Protein AF-A0A3D4AVP3-F1 (afdb_monomer)

Solvent-accessible surface area (backbone atoms only — not comparable to full-atom values): 7511 Å² total; per-residue (Å²): 137,90,78,83,80,79,76,78,76,77,77,73,76,77,74,80,66,83,62,58,66,60,52,54,49,53,50,48,52,52,34,50,51,54,34,52,52,54,46,52,54,53,49,57,65,58,51,72,82,60,82,47,77,65,54,54,53,48,50,52,55,46,45,57,55,44,43,52,49,38,48,54,47,52,52,50,50,52,53,49,53,33,55,74,68,41,29,35,89,84,77,68,42,68,58,70,79,80,78,79,53,66,70,65,56,73,69,58,85,82,82,85,84,80,91,81,81,86,133

Secondary structure (DSSP, 8-state):
-----------------TTHHHHHHHHHHHHHHHHHHHHHHHHHHHTTS---HHHHHHHHHHHHHHHHHHHHHHHHHHHHHHHHTTB-TTT-SB-------HHHHHT------------

Mean predicted aligned error: 14.06 Å

Sequence (119 aa):
MFGIQMTSSKQSAGTPMPFKTLRVWLFAIAAIGLSGYGISIMFEILNSNGMTLLE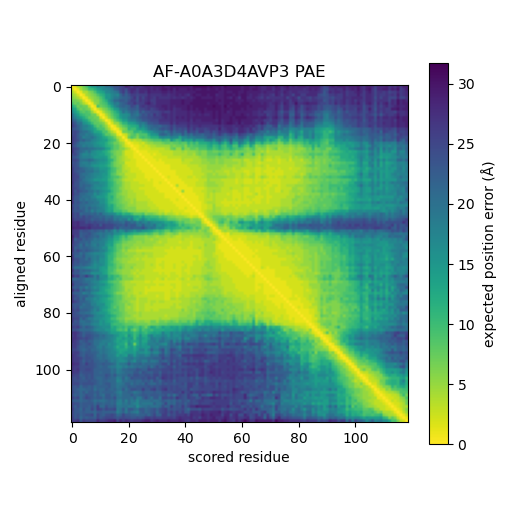YALLALFSITFAWIVTAFCSGCIGFILQLFRIDPLTLKKIKPVSINSEALSQQKTAVVMPIYNE

pLDDT: mean 77.36, std 15.07, range [43.16, 95.56]

Nearest PDB structures (foldseek):
  7cth-assembly1_E-2  TM=3.672E-01  e=8.905E+00  dengue virus type 2
  7cth-assembly1_E-4  TM=3.672E-01  e=8.905E+00  dengue virus type 2
  7cth-assembly1_E-6  TM=3.672E-01  e=8.905E+00  dengue virus type 2
  7cth-assembly1_E-8  TM=3.672E-01  e=8.905E+00  dengue virus type 2
  7cth-assembly1_E-10  TM=3.672E-01  e=8.905E+00  dengue virus type 2

Foldseek 3Di:
DDDDPPPPPPPDDDDPQPCPVVVVVVLVCQLCVVLVVVLVVLCVVCPPPHDDPVSVVVSVVCSVVSSVVSSVVSVVVVVVVCVVQCQDPRRRDNPDPPPPPVVVVVPDDDDDDDDDDDD

Radius of gyration: 25.93 Å; Cα contacts (8 Å, |Δi|>4): 40; chains: 1; bounding box: 74×46×51 Å

Structure (mmCIF, N/CA/C/O backbone):
data_AF-A0A3D4AVP3-F1
#
_entry.id   AF-A0A3D4AVP3-F1
#
loop_
_atom_site.group_PDB
_atom_site.id
_atom_site.type_symbol
_atom_site.label_atom_id
_atom_site.label_alt_id
_atom_site.label_comp_id
_atom_site.label_asym_id
_atom_site.label_entity_id
_atom_site.label_seq_id
_atom_site.pdbx_PDB_ins_code
_atom_site.Cartn_x
_atom_site.Cartn_y
_atom_site.Cartn_z
_atom_site.occupancy
_atom_site.B_iso_or_equiv
_atom_site.auth_seq_id
_atom_site.auth_comp_id
_atom_site.auth_asym_id
_atom_site.auth_atom_id
_atom_site.pdbx_PDB_model_num
ATOM 1 N N . MET A 1 1 ? 51.517 24.928 -8.194 1.00 43.16 1 MET A N 1
ATOM 2 C CA . MET A 1 1 ? 50.387 25.839 -8.478 1.00 43.16 1 MET A CA 1
ATOM 3 C C . MET A 1 1 ? 49.166 24.966 -8.760 1.00 43.16 1 MET A C 1
ATOM 5 O O . MET A 1 1 ? 48.959 24.550 -9.888 1.00 43.16 1 MET A O 1
ATOM 9 N N . PHE A 1 2 ? 48.472 24.542 -7.698 1.00 49.84 2 PHE A N 1
ATOM 10 C CA . PHE A 1 2 ? 47.349 23.599 -7.762 1.00 49.84 2 PHE A CA 1
ATOM 11 C C . PHE A 1 2 ? 46.052 24.372 -8.017 1.00 49.84 2 PHE A C 1
ATOM 13 O O . PHE A 1 2 ? 45.552 25.044 -7.121 1.00 49.84 2 PHE A O 1
ATOM 20 N N . GLY A 1 3 ? 45.531 24.298 -9.240 1.00 52.44 3 GLY A N 1
ATOM 21 C CA . GLY A 1 3 ? 44.199 24.790 -9.583 1.00 52.44 3 GLY A CA 1
ATOM 22 C C . GLY A 1 3 ? 43.247 23.611 -9.726 1.00 52.44 3 GLY A C 1
ATOM 23 O O . GLY A 1 3 ? 43.312 22.890 -10.718 1.00 52.44 3 GLY A O 1
ATOM 24 N N . ILE A 1 4 ? 42.382 23.395 -8.738 1.00 54.72 4 ILE A N 1
ATOM 25 C CA . ILE A 1 4 ? 41.313 22.397 -8.824 1.00 54.72 4 ILE A CA 1
ATOM 26 C C . ILE A 1 4 ? 40.182 23.045 -9.625 1.00 54.72 4 ILE A C 1
ATOM 28 O O . ILE A 1 4 ? 39.514 23.963 -9.153 1.00 54.72 4 ILE A O 1
ATOM 32 N N . GLN A 1 5 ? 40.013 22.610 -10.872 1.00 57.22 5 GLN A N 1
ATOM 33 C CA . GLN A 1 5 ? 38.902 23.018 -11.727 1.00 57.22 5 GLN A CA 1
ATOM 34 C C . GLN A 1 5 ? 37.616 22.388 -11.179 1.00 57.22 5 GLN A C 1
ATOM 36 O O . GLN A 1 5 ? 37.373 21.195 -11.346 1.00 57.22 5 GLN A O 1
ATOM 41 N N . MET A 1 6 ? 36.801 23.193 -10.499 1.00 51.59 6 MET A N 1
ATOM 42 C CA . MET A 1 6 ? 35.447 22.818 -10.098 1.00 51.59 6 MET A CA 1
ATOM 43 C C . MET A 1 6 ? 34.580 22.765 -11.359 1.00 51.59 6 MET A C 1
ATOM 45 O O . MET A 1 6 ? 34.109 23.790 -11.853 1.00 51.59 6 MET A O 1
ATOM 49 N N . THR A 1 7 ? 34.386 21.572 -11.918 1.00 53.53 7 THR A N 1
ATOM 50 C CA . THR A 1 7 ? 33.423 21.360 -13.000 1.00 53.53 7 THR A CA 1
ATOM 51 C C . THR A 1 7 ? 32.022 21.609 -12.451 1.00 53.53 7 THR A C 1
ATOM 53 O O . THR A 1 7 ? 31.467 20.780 -11.733 1.00 53.53 7 THR A O 1
ATOM 56 N N . SER A 1 8 ? 31.467 22.778 -12.772 1.00 55.78 8 SER A N 1
ATOM 57 C CA . SER A 1 8 ? 30.076 23.142 -12.512 1.00 55.78 8 SER A CA 1
ATOM 58 C C . SER A 1 8 ? 29.151 22.095 -13.138 1.00 55.78 8 SER A C 1
ATOM 60 O O . SER A 1 8 ? 28.995 22.025 -14.360 1.00 55.78 8 SER A O 1
ATOM 62 N N . SER A 1 9 ? 28.568 21.233 -12.302 1.00 56.84 9 SER A N 1
ATOM 63 C CA . SER A 1 9 ? 27.539 20.291 -12.722 1.00 56.84 9 SER A CA 1
ATOM 64 C C . SER A 1 9 ? 26.312 21.100 -13.134 1.00 56.84 9 SER A C 1
ATOM 66 O O . SER A 1 9 ? 25.578 21.597 -12.279 1.00 56.84 9 SER A O 1
ATOM 68 N N . LYS A 1 10 ? 26.079 21.248 -14.443 1.00 52.44 10 LYS A N 1
ATOM 69 C CA . LYS A 1 10 ? 24.786 21.703 -14.962 1.00 52.44 10 LYS A CA 1
ATOM 70 C C . LYS A 1 10 ? 23.706 20.793 -14.375 1.00 52.44 10 LYS A C 1
ATOM 72 O O . LYS A 1 10 ? 23.575 19.645 -14.792 1.00 52.44 10 LYS A O 1
ATOM 77 N N . GLN A 1 11 ? 22.953 21.304 -13.402 1.00 58.25 11 GLN A N 1
ATOM 78 C CA . GLN A 1 11 ? 21.709 20.701 -12.941 1.00 58.25 11 GLN A CA 1
ATOM 79 C C . GLN A 1 11 ? 20.810 20.540 -14.166 1.00 58.25 11 GLN A C 1
ATOM 81 O O . GLN A 1 11 ? 20.302 21.517 -14.715 1.00 58.25 11 GLN A O 1
ATOM 86 N N . SER A 1 12 ? 20.676 19.301 -14.640 1.00 49.16 12 SER A N 1
ATOM 87 C CA . SER A 1 12 ? 19.736 18.962 -15.698 1.00 49.16 12 SER A CA 1
ATOM 88 C C . SER A 1 12 ? 18.345 19.309 -15.185 1.00 49.16 12 SER A C 1
ATOM 90 O O . SER A 1 12 ? 17.860 18.677 -14.246 1.00 49.16 12 SER A O 1
ATOM 92 N N . ALA A 1 13 ? 17.736 20.340 -15.772 1.00 53.09 13 ALA A N 1
ATOM 93 C CA . ALA A 1 13 ? 16.357 20.723 -15.521 1.00 53.09 13 ALA A CA 1
ATOM 94 C C . ALA A 1 13 ? 15.484 19.463 -15.576 1.00 53.09 13 ALA A C 1
ATOM 96 O O . ALA A 1 13 ? 15.483 18.743 -16.578 1.00 53.09 13 ALA A O 1
ATOM 97 N N . GLY A 1 14 ? 14.825 19.151 -14.456 1.00 51.97 14 GLY A N 1
ATOM 98 C CA . GLY A 1 14 ? 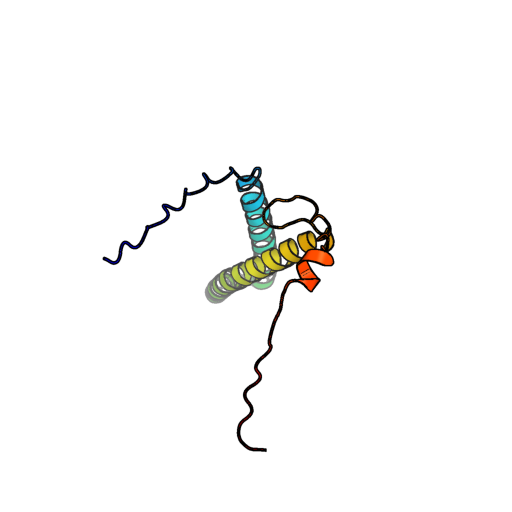14.036 17.937 -14.305 1.00 51.97 14 GLY A CA 1
ATOM 99 C C . GLY A 1 14 ? 12.999 17.863 -15.413 1.00 51.97 14 GLY A C 1
ATOM 100 O O . GLY A 1 14 ? 12.121 18.718 -15.503 1.00 51.97 14 GLY A O 1
ATOM 101 N N . THR A 1 15 ? 13.112 16.859 -16.278 1.00 62.16 15 THR A N 1
ATOM 102 C CA . THR A 1 15 ? 12.091 16.590 -17.285 1.00 62.16 15 THR A CA 1
ATOM 103 C C . THR A 1 15 ? 10.788 16.333 -16.524 1.00 62.16 15 THR A C 1
ATOM 105 O O . THR A 1 15 ? 10.779 15.444 -15.665 1.00 62.1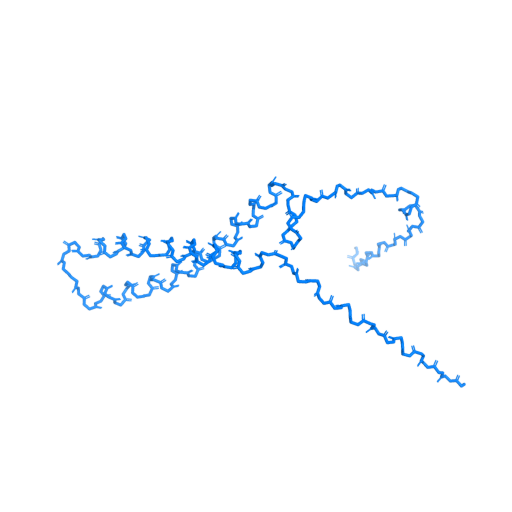6 15 THR A O 1
ATOM 108 N N . PRO A 1 16 ? 9.708 17.106 -16.747 1.00 55.91 16 PRO A N 1
ATOM 109 C CA . PRO A 1 16 ? 8.447 16.860 -16.065 1.00 55.91 16 PRO A CA 1
ATOM 110 C C . PRO A 1 16 ? 8.001 15.456 -16.456 1.00 55.91 16 PRO A C 1
ATOM 112 O O . PRO A 1 16 ? 7.666 15.213 -17.612 1.00 55.91 16 PRO A O 1
ATOM 115 N N . MET A 1 17 ? 8.084 14.510 -15.518 1.00 57.03 17 MET A N 1
ATOM 116 C CA . MET A 1 17 ? 7.668 13.137 -15.776 1.00 57.03 17 MET A CA 1
ATOM 117 C C . MET A 1 17 ? 6.156 13.166 -16.007 1.00 57.03 17 MET A C 1
ATOM 119 O O . MET A 1 17 ? 5.411 13.452 -15.057 1.00 57.03 17 MET A O 1
ATOM 123 N N . PRO A 1 18 ? 5.681 12.930 -17.243 1.00 57.84 18 PRO A N 1
ATOM 124 C CA . PRO A 1 18 ? 4.257 12.969 -17.512 1.00 57.84 18 PRO A CA 1
ATOM 125 C C . PRO A 1 18 ? 3.581 11.883 -16.660 1.00 57.84 18 PRO A C 1
ATOM 127 O O . PRO A 1 18 ? 4.144 10.809 -16.450 1.00 57.84 18 PRO A O 1
ATOM 130 N N . PHE A 1 19 ? 2.388 12.174 -16.136 1.00 63.50 19 PHE A N 1
ATOM 131 C CA . PHE A 1 19 ? 1.561 11.249 -15.338 1.00 63.50 19 PHE A CA 1
ATOM 132 C C . PHE A 1 19 ? 1.994 10.952 -13.886 1.00 63.50 19 PHE A C 1
ATOM 134 O O . PHE A 1 19 ? 1.451 10.034 -13.267 1.00 63.50 19 PHE A O 1
ATOM 141 N N . LYS A 1 20 ? 2.892 11.740 -13.273 1.00 69.25 20 LYS A N 1
ATOM 142 C CA . LYS A 1 20 ? 3.244 11.570 -11.843 1.00 69.25 20 LYS A CA 1
ATOM 143 C C . LYS A 1 20 ? 2.037 11.733 -10.904 1.00 69.25 20 LYS A C 1
ATOM 145 O O . LYS A 1 20 ? 1.867 10.937 -9.987 1.00 69.25 20 LYS A O 1
ATOM 150 N N . THR A 1 21 ? 1.187 12.730 -11.145 1.00 74.06 21 THR A N 1
ATOM 151 C CA . THR A 1 21 ? -0.012 12.997 -10.330 1.00 74.06 21 THR A CA 1
ATOM 152 C C . THR A 1 21 ? -1.052 11.889 -10.460 1.00 74.06 21 THR A C 1
ATOM 154 O O . THR A 1 21 ? -1.549 11.414 -9.445 1.00 74.06 21 THR A O 1
ATOM 157 N N . LEU A 1 22 ? -1.318 11.408 -11.678 1.00 80.00 22 LEU A N 1
ATOM 158 C CA . LEU A 1 22 ? -2.263 10.312 -11.917 1.00 80.00 22 LEU A CA 1
ATOM 159 C C . LEU A 1 22 ? -1.856 9.024 -11.182 1.00 80.00 22 LEU A C 1
ATOM 161 O O . LEU A 1 22 ? -2.704 8.349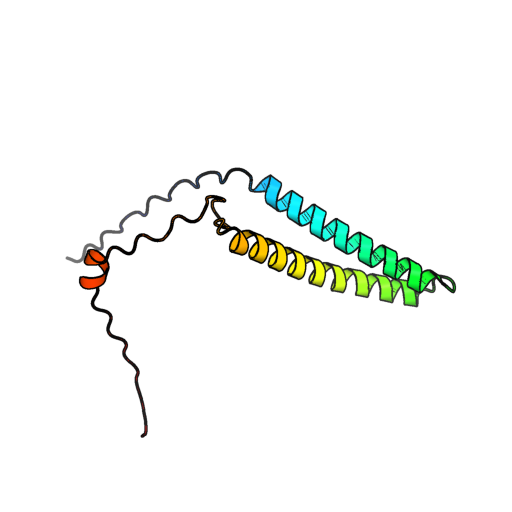 -10.611 1.00 80.00 22 LEU A O 1
ATOM 165 N N . ARG A 1 23 ? -0.556 8.707 -11.145 1.00 76.31 23 ARG A N 1
ATOM 166 C CA . ARG A 1 23 ? -0.022 7.539 -10.422 1.00 76.31 23 ARG A CA 1
ATOM 167 C C . ARG A 1 23 ? -0.254 7.617 -8.919 1.00 76.31 23 ARG A C 1
ATOM 169 O O . ARG A 1 23 ? -0.693 6.640 -8.322 1.00 76.31 23 ARG A O 1
ATOM 176 N N . VAL A 1 24 ? 0.035 8.773 -8.321 1.00 82.62 24 VAL A N 1
ATOM 177 C CA . VAL A 1 24 ? -0.184 8.991 -6.884 1.00 82.62 24 VAL A CA 1
ATOM 178 C C . VAL A 1 24 ? -1.670 8.879 -6.556 1.00 82.62 24 VAL A C 1
ATOM 180 O O . VAL A 1 24 ? -2.022 8.232 -5.577 1.00 82.62 24 VAL A O 1
ATOM 183 N N . TRP A 1 25 ? -2.539 9.431 -7.406 1.00 84.88 25 TRP A N 1
ATOM 184 C CA . TRP A 1 25 ? -3.985 9.319 -7.235 1.00 84.88 25 TRP A CA 1
ATOM 185 C C . TRP A 1 25 ? -4.492 7.883 -7.374 1.00 84.88 25 TRP A C 1
ATOM 187 O O . TRP A 1 25 ? -5.262 7.445 -6.528 1.00 84.88 25 TRP A O 1
ATOM 197 N N . LEU A 1 26 ? -4.032 7.122 -8.370 1.00 86.44 26 LEU A N 1
ATOM 198 C CA . LEU A 1 26 ? -4.392 5.707 -8.516 1.00 86.44 26 LEU A CA 1
ATOM 199 C C . LEU A 1 26 ? -3.956 4.879 -7.303 1.00 86.44 26 LEU A C 1
ATOM 201 O O . LEU A 1 26 ? -4.741 4.082 -6.795 1.00 86.44 26 LEU A O 1
ATOM 205 N N . PHE A 1 27 ? -2.731 5.093 -6.816 1.00 88.88 27 PHE A N 1
ATOM 206 C CA . PHE A 1 27 ? -2.243 4.439 -5.604 1.00 88.88 27 PHE A CA 1
ATOM 207 C C . PHE A 1 27 ? -3.075 4.820 -4.378 1.00 88.88 27 PHE A C 1
ATOM 209 O O . PHE A 1 27 ? -3.497 3.939 -3.635 1.00 88.88 27 PHE A O 1
ATOM 216 N N . ALA A 1 28 ? -3.349 6.113 -4.190 1.00 89.06 28 ALA A N 1
ATOM 217 C CA . ALA A 1 28 ? -4.137 6.601 -3.064 1.00 89.06 28 ALA A CA 1
ATOM 218 C C . ALA A 1 28 ? -5.562 6.036 -3.091 1.00 89.06 28 ALA A C 1
ATOM 220 O O . ALA A 1 28 ? -6.032 5.538 -2.075 1.00 89.06 28 ALA A O 1
ATOM 221 N N . ILE A 1 29 ? -6.225 6.041 -4.251 1.00 92.00 29 ILE A N 1
ATOM 222 C CA . ILE A 1 29 ? -7.572 5.479 -4.419 1.00 92.00 29 ILE A CA 1
ATOM 223 C C . ILE A 1 29 ? -7.571 3.978 -4.122 1.00 92.00 29 ILE A C 1
ATOM 225 O O . ILE A 1 29 ? -8.436 3.511 -3.386 1.00 92.00 29 ILE A O 1
ATOM 229 N N . ALA A 1 30 ? -6.598 3.226 -4.645 1.00 92.25 30 ALA A N 1
ATOM 230 C CA . ALA A 1 30 ? -6.498 1.792 -4.389 1.00 92.25 30 ALA A CA 1
ATOM 231 C C . ALA A 1 30 ? -6.262 1.493 -2.900 1.00 92.25 30 ALA A C 1
ATOM 233 O O . ALA A 1 30 ? -6.970 0.671 -2.322 1.00 92.25 30 ALA A O 1
ATOM 234 N N . ALA A 1 31 ? -5.317 2.190 -2.264 1.00 93.25 31 ALA A N 1
ATOM 235 C CA . ALA A 1 31 ? -4.989 1.987 -0.857 1.00 93.25 31 ALA A CA 1
ATOM 236 C C . ALA A 1 31 ? -6.143 2.396 0.074 1.00 93.25 31 ALA A C 1
ATOM 238 O O . ALA A 1 31 ? -6.482 1.654 0.996 1.00 93.25 31 ALA A O 1
ATOM 239 N N . ILE A 1 32 ? -6.785 3.541 -0.180 1.00 93.75 32 ILE A N 1
ATOM 240 C CA . ILE A 1 32 ? -7.937 4.013 0.602 1.00 93.75 32 ILE A CA 1
ATOM 241 C C . ILE A 1 32 ? -9.137 3.088 0.391 1.00 93.75 32 ILE A C 1
ATOM 243 O O . ILE A 1 32 ? -9.787 2.717 1.364 1.00 93.75 32 ILE A O 1
ATOM 247 N N . GLY A 1 33 ? -9.407 2.672 -0.849 1.00 94.56 33 GLY A N 1
ATOM 248 C CA . GLY A 1 33 ? -10.511 1.767 -1.169 1.00 94.56 33 GLY A CA 1
ATOM 249 C C . GLY A 1 33 ? -10.362 0.408 -0.487 1.00 94.56 33 GLY A C 1
ATOM 250 O O . GLY A 1 33 ? -11.300 -0.063 0.152 1.00 94.56 33 GLY A O 1
ATOM 251 N N . LEU A 1 34 ? -9.168 -0.190 -0.551 1.00 94.38 34 LEU A N 1
ATOM 252 C CA . LEU A 1 34 ? -8.898 -1.482 0.082 1.00 94.38 34 LEU A CA 1
ATOM 253 C C . LEU A 1 34 ? -8.921 -1.381 1.615 1.00 94.38 34 LEU A C 1
ATOM 255 O O . LEU A 1 34 ? -9.489 -2.248 2.277 1.00 94.38 34 LEU A O 1
ATOM 259 N N . SER A 1 35 ? -8.364 -0.298 2.173 1.00 94.62 35 SER A N 1
ATOM 260 C CA . SER A 1 35 ? -8.404 -0.031 3.617 1.00 94.62 35 SER A CA 1
ATOM 261 C C . SER A 1 35 ? -9.839 0.138 4.110 1.00 94.62 35 SER A C 1
ATOM 263 O O . SER A 1 35 ? -10.242 -0.535 5.053 1.00 94.62 35 SER A O 1
ATOM 265 N N . GLY A 1 36 ? -10.626 0.988 3.444 1.00 94.81 36 GLY A N 1
ATOM 266 C CA . GLY A 1 36 ? -12.027 1.232 3.782 1.00 94.81 36 GLY A CA 1
ATOM 267 C C . GLY A 1 36 ? -12.861 -0.042 3.713 1.00 94.81 36 GLY A C 1
ATOM 268 O O . GLY A 1 36 ? -13.586 -0.339 4.656 1.00 94.81 36 GLY A O 1
ATOM 269 N N . TYR A 1 37 ? -12.681 -0.843 2.661 1.00 95.56 37 TYR A N 1
ATOM 270 C CA . TYR A 1 37 ? -13.367 -2.125 2.519 1.00 95.56 37 TYR A CA 1
ATOM 271 C C . TYR A 1 37 ? -13.034 -3.101 3.660 1.00 95.56 37 TYR A C 1
ATOM 273 O O . TYR A 1 37 ? -13.938 -3.678 4.262 1.00 95.56 37 TYR A O 1
ATOM 281 N N . GLY A 1 38 ? -11.753 -3.249 4.016 1.00 93.06 38 GLY A N 1
ATOM 282 C CA . GLY A 1 38 ? -11.353 -4.110 5.135 1.00 93.06 38 GLY A CA 1
ATOM 283 C C . GLY A 1 38 ? -11.857 -3.614 6.494 1.00 93.06 38 GLY A C 1
ATOM 284 O O . GLY A 1 38 ? -12.278 -4.421 7.323 1.00 93.06 38 GLY A O 1
ATOM 285 N N . ILE A 1 39 ? -11.882 -2.295 6.711 1.00 93.62 39 ILE A N 1
ATOM 286 C CA . ILE A 1 39 ? -12.443 -1.688 7.928 1.00 93.62 39 ILE A CA 1
ATOM 287 C C . ILE A 1 39 ? -13.958 -1.913 7.999 1.00 93.62 39 ILE A C 1
ATOM 289 O O . ILE A 1 39 ? -14.454 -2.235 9.074 1.00 93.62 39 ILE A O 1
ATOM 293 N N . SER A 1 40 ? -14.688 -1.799 6.884 1.00 92.88 40 SER A N 1
ATOM 294 C CA . SER A 1 40 ? -16.132 -2.074 6.837 1.00 92.88 40 SER A CA 1
ATOM 295 C C . SER A 1 40 ? -16.457 -3.516 7.226 1.00 92.88 40 SER A C 1
ATOM 297 O O . SER A 1 40 ? -17.361 -3.730 8.028 1.00 92.88 40 SER A O 1
ATOM 299 N N . ILE A 1 41 ? -15.684 -4.489 6.733 1.00 93.81 41 ILE A N 1
ATOM 300 C CA . ILE A 1 41 ? -15.850 -5.899 7.116 1.00 93.81 41 ILE A CA 1
ATOM 301 C C . ILE A 1 41 ? -15.581 -6.088 8.613 1.00 93.81 41 ILE A C 1
ATOM 303 O O . ILE A 1 41 ? -16.360 -6.738 9.305 1.00 93.81 41 ILE A O 1
ATOM 307 N N . MET A 1 42 ? -14.499 -5.506 9.141 1.00 92.38 42 MET A N 1
ATOM 308 C CA . MET A 1 42 ? -14.202 -5.595 10.576 1.00 92.38 42 MET A CA 1
ATOM 309 C C . MET A 1 42 ? -15.273 -4.932 11.440 1.00 92.38 42 MET A C 1
ATOM 311 O O . MET A 1 42 ? -15.637 -5.466 12.486 1.00 92.38 42 MET A O 1
ATOM 315 N N . PHE A 1 43 ? -15.811 -3.799 10.995 1.00 90.81 43 PHE A N 1
ATOM 316 C CA . PHE A 1 43 ? -16.922 -3.139 11.667 1.00 90.81 43 PHE A CA 1
ATOM 317 C C . PHE A 1 43 ? -18.16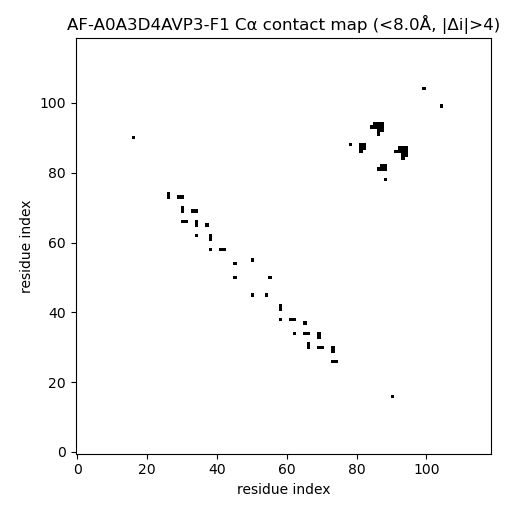0 -4.042 11.723 1.00 90.81 43 PHE A C 1
ATOM 319 O O . PHE A 1 43 ? -18.771 -4.162 12.779 1.00 90.81 43 PHE A O 1
ATOM 326 N N . GLU A 1 44 ? -18.499 -4.725 10.628 1.00 90.25 44 GLU A N 1
ATOM 327 C CA . GLU A 1 44 ? -19.629 -5.660 10.582 1.00 90.25 44 GLU A CA 1
ATOM 328 C C . GLU A 1 44 ? -19.438 -6.859 11.528 1.00 90.25 44 GLU A C 1
ATOM 330 O O . GLU A 1 44 ? -20.377 -7.255 12.218 1.00 90.25 44 GLU A O 1
ATOM 335 N N . ILE A 1 45 ? -18.212 -7.385 11.632 1.00 88.25 45 ILE A N 1
ATOM 336 C CA . ILE A 1 45 ? -17.868 -8.487 12.546 1.00 88.25 45 ILE A CA 1
ATOM 337 C C . ILE A 1 45 ? -18.056 -8.073 14.015 1.00 88.25 45 ILE A C 1
ATOM 339 O O . ILE A 1 45 ? -18.657 -8.814 14.801 1.00 88.25 45 ILE A O 1
ATOM 343 N N . LEU A 1 46 ? -17.561 -6.889 14.389 1.00 87.00 46 LEU A N 1
ATOM 344 C CA . LEU A 1 46 ? -17.649 -6.377 15.762 1.00 87.00 46 LEU A CA 1
ATOM 345 C C . LEU A 1 46 ? -19.077 -5.947 16.129 1.00 87.00 46 LEU A C 1
ATOM 347 O O . LEU A 1 46 ? -19.516 -6.153 17.254 1.00 87.00 46 LEU A O 1
ATOM 351 N N . ASN A 1 47 ? -19.850 -5.434 15.172 1.00 84.38 47 ASN A N 1
ATOM 352 C CA . ASN A 1 47 ? -21.216 -4.963 15.408 1.00 84.38 47 ASN A CA 1
ATOM 353 C C . ASN A 1 47 ? -22.251 -6.098 15.606 1.00 84.38 47 ASN A C 1
ATOM 355 O O . ASN A 1 47 ? -23.447 -5.834 15.715 1.00 84.38 47 ASN A O 1
ATOM 359 N N . SER A 1 48 ? -21.824 -7.363 15.676 1.00 78.88 48 SER A N 1
ATOM 360 C CA . SER A 1 48 ? -22.718 -8.523 15.812 1.00 78.88 48 SER A CA 1
ATOM 361 C C . SER A 1 48 ? -23.463 -8.608 17.155 1.00 78.88 48 SER A C 1
ATOM 363 O O . SER A 1 48 ? -24.551 -9.178 17.195 1.00 78.88 48 SER A O 1
ATOM 365 N N . ASN A 1 49 ? -22.925 -8.036 18.242 1.00 73.06 49 ASN A N 1
ATOM 366 C CA . ASN A 1 49 ? -23.543 -8.052 19.583 1.00 73.06 49 ASN A CA 1
ATOM 367 C C . ASN A 1 49 ? -23.763 -6.651 20.199 1.00 73.06 49 ASN A C 1
ATOM 369 O O . ASN A 1 49 ? -24.147 -6.542 21.363 1.00 73.06 49 ASN A O 1
ATOM 373 N N . GLY A 1 50 ? -23.583 -5.585 19.408 1.00 72.81 50 GLY A N 1
ATOM 374 C CA . GLY A 1 50 ? -23.685 -4.187 19.840 1.00 72.81 50 GLY A CA 1
ATOM 375 C C . GLY A 1 50 ? -22.331 -3.578 20.219 1.00 72.81 50 GLY A C 1
ATOM 376 O O . GLY A 1 50 ? -21.586 -4.151 21.002 1.00 72.81 50 GLY A O 1
ATOM 377 N N . MET A 1 51 ? -22.034 -2.394 19.670 1.00 77.31 51 MET A N 1
ATOM 378 C CA . MET A 1 51 ? -20.713 -1.762 19.777 1.00 77.31 51 MET A CA 1
ATOM 379 C C . MET A 1 51 ? -20.402 -1.250 21.192 1.00 77.31 51 MET A C 1
ATOM 381 O O . MET A 1 51 ? -20.944 -0.240 21.652 1.00 77.31 51 MET A O 1
ATOM 385 N N . THR A 1 52 ? -19.462 -1.906 21.856 1.00 86.62 52 THR A N 1
ATOM 386 C CA . THR A 1 52 ? -18.852 -1.495 23.123 1.00 86.62 52 THR A CA 1
ATOM 387 C C . THR A 1 52 ? -17.692 -0.516 22.897 1.00 86.62 52 THR A C 1
ATOM 389 O O . THR A 1 52 ? -17.090 -0.450 21.825 1.00 86.62 52 THR A O 1
ATOM 392 N N . LEU A 1 53 ? -17.315 0.249 23.931 1.00 87.00 53 LEU A N 1
ATOM 393 C CA . LEU A 1 53 ? -16.180 1.187 23.854 1.00 87.00 53 LEU A CA 1
ATOM 394 C C . LEU A 1 53 ? -14.856 0.479 23.506 1.00 87.00 53 LEU A C 1
ATOM 396 O O . LEU A 1 53 ? -14.002 1.043 22.822 1.00 87.00 53 LEU A O 1
ATOM 400 N N . LEU A 1 54 ? -14.699 -0.767 23.961 1.00 88.56 54 LEU A N 1
ATOM 401 C CA . LEU A 1 54 ? -13.507 -1.571 23.709 1.00 88.56 54 LEU A CA 1
ATOM 402 C C . LEU A 1 54 ? -13.391 -1.963 22.227 1.00 88.56 54 LEU A C 1
ATOM 404 O O . LEU A 1 54 ? -12.295 -1.950 21.672 1.00 88.56 54 LEU A O 1
ATOM 408 N N . GLU A 1 55 ? -14.514 -2.251 21.567 1.00 88.31 55 GLU A N 1
ATOM 409 C CA . GLU A 1 55 ? -14.550 -2.594 20.140 1.00 88.31 55 GLU A CA 1
ATOM 410 C C . GLU A 1 55 ? -14.209 -1.395 19.259 1.00 88.31 55 GLU A C 1
ATOM 412 O O . GLU A 1 55 ? -13.496 -1.555 18.273 1.00 88.31 55 GLU A O 1
ATOM 417 N N . TYR A 1 56 ? -14.611 -0.179 19.642 1.00 90.12 56 TYR A N 1
ATOM 418 C CA . TYR A 1 56 ? -14.148 1.034 18.959 1.00 90.12 56 TYR A CA 1
ATOM 419 C C . TYR A 1 56 ? -12.635 1.232 19.090 1.00 90.12 56 TYR A C 1
ATOM 421 O O . TYR A 1 56 ? -11.979 1.593 18.111 1.00 90.12 56 TYR A O 1
ATOM 429 N N . ALA A 1 57 ? -12.066 0.973 20.273 1.00 93.00 57 ALA A N 1
ATOM 430 C CA . ALA A 1 57 ? -10.619 1.046 20.474 1.00 93.00 57 ALA A CA 1
ATOM 431 C C . ALA A 1 57 ? -9.878 0.003 19.619 1.00 93.00 57 ALA A C 1
ATOM 433 O O . ALA A 1 57 ? -8.878 0.325 18.972 1.00 93.00 57 ALA A O 1
ATOM 434 N N . LEU A 1 58 ? -10.401 -1.225 19.560 1.00 91.69 58 LEU A N 1
ATOM 435 C CA . LEU A 1 58 ? -9.867 -2.289 18.713 1.00 91.69 58 LEU A CA 1
ATOM 436 C C . LEU A 1 58 ? -9.976 -1.933 17.224 1.00 91.69 58 LEU A C 1
ATOM 438 O O . LEU A 1 58 ? -8.996 -2.071 16.496 1.00 91.69 58 LEU A O 1
ATOM 442 N N . LEU A 1 59 ? -11.126 -1.426 16.778 1.00 93.06 59 LEU A N 1
ATOM 443 C CA . LEU A 1 59 ? -11.354 -1.016 15.394 1.00 93.06 59 LEU A CA 1
ATOM 444 C C . LEU A 1 59 ? -10.410 0.119 14.977 1.00 93.06 59 LEU A C 1
ATOM 446 O O . LEU A 1 59 ? -9.883 0.099 13.865 1.00 93.06 59 LEU A O 1
ATOM 450 N N . ALA A 1 60 ? -10.148 1.083 15.865 1.00 93.69 60 ALA A N 1
ATOM 451 C CA . ALA A 1 60 ? -9.189 2.155 15.615 1.00 93.69 60 ALA A CA 1
ATOM 452 C C . ALA A 1 60 ? -7.760 1.611 15.454 1.00 93.69 60 ALA A C 1
ATOM 454 O O . ALA A 1 60 ? -7.069 1.951 14.490 1.00 93.69 60 ALA A O 1
ATOM 455 N N . LEU A 1 61 ? -7.328 0.725 16.357 1.00 95.06 61 LEU A N 1
ATOM 456 C CA . LEU A 1 61 ? -5.998 0.116 16.296 1.00 95.06 61 LEU A CA 1
ATOM 457 C C . LEU A 1 61 ? -5.840 -0.785 15.058 1.00 95.06 61 LEU A C 1
ATOM 459 O O . LEU A 1 61 ? -4.811 -0.745 14.374 1.00 95.06 61 LEU A O 1
ATOM 463 N N . PHE A 1 62 ? -6.882 -1.549 14.728 1.00 94.50 62 PHE A N 1
ATOM 464 C CA . PHE A 1 62 ? -6.967 -2.343 13.506 1.00 94.50 62 PHE A CA 1
ATOM 465 C C . PHE A 1 62 ? -6.864 -1.455 12.266 1.00 94.50 62 PHE A C 1
ATOM 467 O O . PHE A 1 62 ? -6.049 -1.728 11.398 1.00 94.50 62 PHE A O 1
ATOM 474 N N . SER A 1 63 ? -7.627 -0.364 12.193 1.00 94.62 63 SER A N 1
ATOM 475 C CA . SER A 1 63 ? -7.621 0.549 11.045 1.00 94.62 63 SER A CA 1
ATOM 476 C C . SER A 1 63 ? -6.223 1.102 10.757 1.00 94.62 63 SER A C 1
ATOM 478 O O . SER A 1 63 ? -5.762 1.060 9.616 1.00 94.62 63 SER A O 1
ATOM 480 N N . ILE A 1 64 ? -5.503 1.539 11.796 1.00 95.56 64 ILE A N 1
ATOM 481 C CA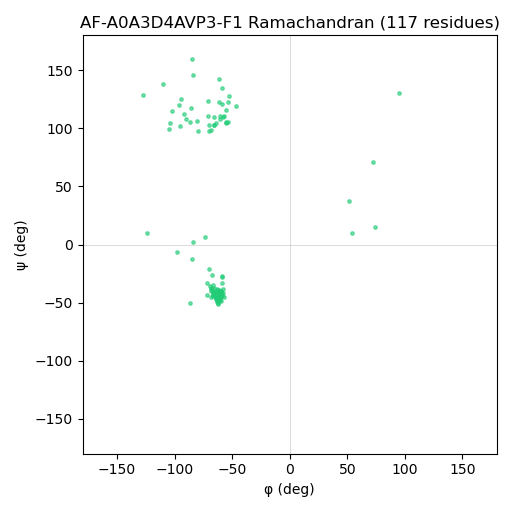 . ILE A 1 64 ? -4.141 2.078 11.660 1.00 95.56 64 ILE A CA 1
ATOM 482 C C . ILE A 1 64 ? -3.175 1.005 11.142 1.00 95.56 64 ILE A 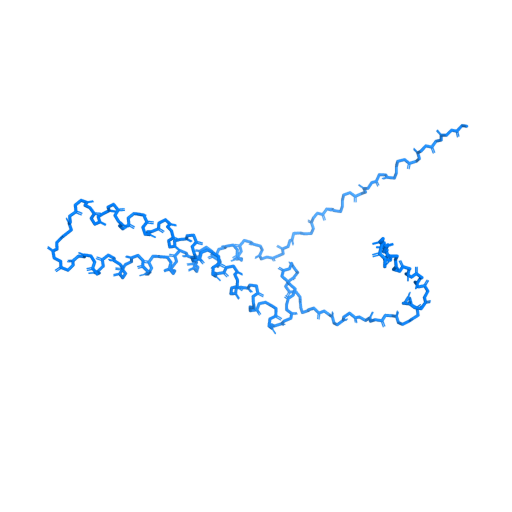C 1
ATOM 484 O O . ILE A 1 64 ? -2.431 1.234 10.185 1.00 95.56 64 ILE A O 1
ATOM 488 N N . THR A 1 65 ? -3.186 -0.176 11.763 1.00 95.12 65 THR A N 1
ATOM 489 C CA . THR A 1 65 ? -2.288 -1.279 11.383 1.00 95.12 65 THR A CA 1
ATOM 490 C C . THR A 1 65 ? -2.626 -1.841 10.002 1.00 95.12 65 THR A C 1
ATOM 492 O O . THR A 1 65 ? -1.730 -2.122 9.206 1.00 95.12 65 THR A O 1
ATOM 495 N N . PHE A 1 66 ? -3.909 -1.929 9.667 1.00 93.88 66 PHE A N 1
ATOM 496 C CA . PHE A 1 66 ? -4.388 -2.392 8.374 1.00 93.88 66 PHE A CA 1
ATOM 497 C C . PHE A 1 66 ? -4.043 -1.408 7.255 1.00 93.88 66 PHE A C 1
ATOM 499 O O . PHE A 1 66 ? -3.501 -1.827 6.234 1.00 93.88 66 PHE A O 1
ATOM 506 N N . ALA A 1 67 ? -4.251 -0.103 7.458 1.00 93.69 67 ALA A N 1
ATOM 507 C CA . ALA A 1 67 ? -3.869 0.922 6.485 1.00 93.69 67 ALA A CA 1
ATOM 508 C C . ALA A 1 67 ? -2.363 0.880 6.168 1.00 93.69 67 ALA A C 1
ATOM 510 O O . ALA A 1 67 ? -1.959 1.011 5.007 1.00 93.69 67 ALA A O 1
ATOM 511 N N . TRP A 1 68 ? -1.523 0.626 7.178 1.00 95.56 68 TRP A N 1
ATOM 512 C CA . TRP A 1 68 ? -0.085 0.429 6.988 1.00 95.56 68 TRP A CA 1
ATOM 513 C C . TRP A 1 68 ? 0.221 -0.781 6.091 1.00 95.56 68 TRP A C 1
ATOM 515 O O . TRP A 1 68 ? 0.986 -0.673 5.128 1.00 95.56 68 TRP A O 1
ATOM 525 N N . ILE A 1 69 ? -0.413 -1.925 6.364 1.00 93.44 69 ILE A N 1
ATOM 526 C CA . ILE A 1 69 ? -0.235 -3.161 5.588 1.00 93.44 69 ILE A CA 1
ATOM 527 C C . ILE A 1 69 ? -0.719 -2.980 4.146 1.00 93.44 69 ILE A C 1
ATOM 529 O O . ILE A 1 69 ? -0.001 -3.331 3.210 1.00 93.44 69 ILE A O 1
ATOM 533 N N . VAL A 1 70 ? -1.901 -2.391 3.954 1.00 95.19 70 VAL A N 1
ATOM 534 C CA . VAL A 1 70 ? -2.479 -2.106 2.633 1.00 95.19 70 VAL A CA 1
ATOM 535 C C . VAL A 1 70 ? -1.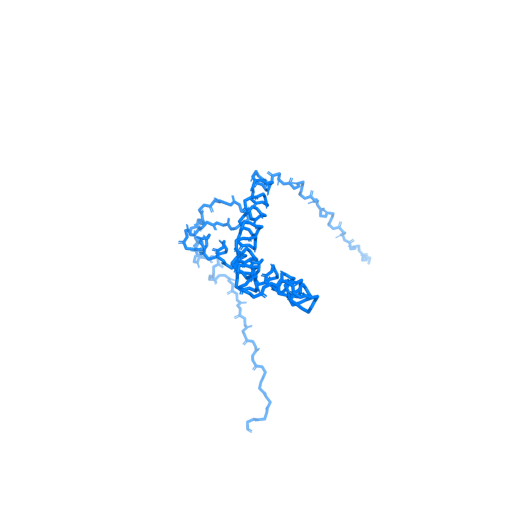540 -1.226 1.810 1.00 95.19 70 VAL A C 1
ATOM 537 O O . VAL A 1 70 ? -1.319 -1.493 0.630 1.00 95.19 70 VAL A O 1
ATOM 540 N N . THR A 1 71 ? -0.922 -0.221 2.435 1.00 91.69 71 THR A N 1
ATOM 541 C CA . THR A 1 71 ? 0.054 0.658 1.775 1.00 91.69 71 THR A CA 1
ATOM 542 C C . THR A 1 71 ? 1.266 -0.134 1.265 1.00 91.69 71 THR A C 1
ATOM 544 O O . THR A 1 71 ? 1.664 0.023 0.105 1.00 91.69 71 THR A O 1
ATOM 547 N N . ALA A 1 72 ? 1.831 -1.024 2.089 1.00 92.81 72 ALA A N 1
ATOM 548 C CA . ALA A 1 72 ? 2.950 -1.882 1.691 1.00 92.81 72 ALA A CA 1
ATOM 549 C C . ALA A 1 72 ? 2.551 -2.886 0.594 1.00 92.81 72 ALA A C 1
ATOM 551 O O . ALA A 1 72 ? 3.286 -3.065 -0.381 1.00 92.81 72 ALA A O 1
ATOM 552 N N . PHE A 1 73 ? 1.364 -3.486 0.710 1.00 93.56 73 PHE A N 1
ATOM 553 C CA . PHE A 1 73 ? 0.813 -4.418 -0.270 1.00 93.56 73 PHE A CA 1
ATOM 554 C C . PHE A 1 73 ? 0.600 -3.754 -1.633 1.00 93.56 73 PHE A C 1
ATOM 556 O O . PHE A 1 73 ? 1.115 -4.241 -2.638 1.00 93.56 73 PHE A O 1
ATOM 563 N N . CYS A 1 74 ? -0.079 -2.604 -1.683 1.00 92.12 74 CYS A N 1
ATOM 564 C CA . CYS A 1 74 ? -0.288 -1.859 -2.924 1.00 92.12 74 CYS A CA 1
ATOM 565 C C . CYS A 1 74 ? 1.044 -1.446 -3.569 1.00 92.12 74 CYS A C 1
ATOM 567 O O . CYS A 1 74 ? 1.184 -1.546 -4.788 1.00 92.12 74 CYS A O 1
ATOM 569 N N . SER A 1 75 ? 2.034 -1.032 -2.768 1.00 89.19 75 SER A N 1
ATOM 570 C CA . SER A 1 75 ? 3.377 -0.698 -3.260 1.00 89.19 75 SER A CA 1
ATOM 571 C C . SER A 1 75 ? 4.049 -1.907 -3.926 1.00 89.19 75 SER A C 1
ATOM 573 O O . SER A 1 75 ? 4.515 -1.816 -5.066 1.00 89.19 75 SER A O 1
ATOM 575 N N . GLY A 1 76 ? 4.010 -3.068 -3.262 1.00 88.81 76 GLY A N 1
ATOM 576 C CA . GLY A 1 76 ? 4.532 -4.327 -3.793 1.00 88.81 76 GLY A CA 1
ATOM 577 C C . GLY A 1 76 ? 3.805 -4.792 -5.056 1.00 88.81 76 GLY A C 1
ATOM 578 O O . GLY A 1 76 ? 4.455 -5.124 -6.045 1.00 88.81 76 GLY A O 1
ATOM 579 N N . CYS A 1 77 ? 2.470 -4.756 -5.071 1.00 90.12 77 CYS A N 1
ATOM 580 C CA . CYS A 1 77 ? 1.662 -5.138 -6.231 1.00 90.12 77 CYS A CA 1
ATOM 581 C C . CYS A 1 77 ? 1.949 -4.261 -7.450 1.00 90.12 77 CYS A C 1
ATOM 583 O O . CYS A 1 77 ? 2.130 -4.785 -8.547 1.00 90.12 77 CYS A O 1
ATOM 585 N N . ILE A 1 78 ? 2.027 -2.939 -7.279 1.00 87.06 78 ILE A N 1
ATOM 586 C CA . ILE A 1 78 ? 2.345 -2.028 -8.385 1.00 87.06 78 ILE A CA 1
ATOM 587 C C . ILE A 1 78 ? 3.754 -2.302 -8.910 1.00 87.06 78 ILE A C 1
ATOM 589 O O . ILE A 1 78 ? 3.933 -2.421 -10.122 1.00 87.06 78 ILE A O 1
ATOM 593 N N . GLY A 1 79 ? 4.743 -2.446 -8.024 1.00 84.12 79 GLY A N 1
ATOM 594 C CA . GLY A 1 79 ? 6.110 -2.790 -8.419 1.00 84.12 79 GLY A CA 1
ATOM 595 C C . GLY A 1 79 ? 6.179 -4.118 -9.176 1.00 84.12 79 GLY A C 1
ATOM 596 O O . GLY A 1 79 ? 6.812 -4.201 -10.227 1.00 84.12 79 GLY A O 1
ATOM 597 N N . PHE A 1 80 ? 5.458 -5.131 -8.695 1.00 86.12 80 PHE A N 1
ATOM 598 C CA . PHE A 1 80 ? 5.377 -6.446 -9.323 1.00 86.12 80 PHE A CA 1
ATOM 599 C C . PHE A 1 80 ? 4.739 -6.387 -10.714 1.00 86.12 80 PHE A C 1
ATOM 601 O O . PHE A 1 80 ? 5.304 -6.914 -11.670 1.00 86.12 80 PHE A O 1
ATOM 608 N N . ILE A 1 81 ? 3.602 -5.700 -10.854 1.00 85.69 81 ILE A N 1
ATOM 609 C CA . ILE A 1 81 ? 2.903 -5.538 -12.135 1.00 85.69 81 ILE A CA 1
ATOM 610 C C . ILE A 1 81 ? 3.795 -4.797 -13.141 1.00 85.69 81 ILE A C 1
ATOM 612 O O . ILE A 1 81 ? 3.939 -5.236 -14.282 1.00 85.69 81 ILE A O 1
ATOM 616 N N . LEU A 1 82 ? 4.442 -3.703 -12.727 1.00 82.94 82 LEU A N 1
ATOM 617 C CA . LEU A 1 82 ? 5.356 -2.951 -13.593 1.00 82.94 82 LEU A CA 1
ATOM 618 C C . LEU A 1 82 ? 6.540 -3.812 -14.055 1.00 82.94 82 LEU A C 1
ATOM 620 O O . LEU A 1 82 ? 6.882 -3.802 -15.242 1.00 82.94 82 LEU A O 1
ATOM 624 N N . GLN A 1 83 ? 7.114 -4.603 -13.145 1.00 81.31 83 GLN A N 1
ATOM 625 C CA . GLN A 1 83 ? 8.214 -5.510 -13.456 1.00 81.31 83 GLN A CA 1
ATOM 626 C C . GLN A 1 83 ? 7.779 -6.636 -14.403 1.00 81.31 83 GLN A C 1
ATOM 628 O O . GLN A 1 83 ? 8.504 -6.948 -15.351 1.00 81.31 83 GLN A O 1
ATOM 633 N N . LEU A 1 84 ? 6.583 -7.197 -14.202 1.00 83.88 84 LEU A N 1
ATOM 634 C CA . LEU A 1 84 ? 6.014 -8.242 -15.055 1.00 83.88 84 LEU A CA 1
ATOM 635 C C . LEU A 1 84 ? 5.862 -7.759 -16.504 1.00 83.88 84 LEU A C 1
ATOM 637 O O . LEU A 1 84 ? 6.207 -8.476 -17.442 1.00 83.88 84 LEU A O 1
ATOM 641 N N . PHE A 1 85 ? 5.427 -6.511 -16.696 1.00 79.62 85 PHE A N 1
ATOM 642 C CA . PHE A 1 85 ? 5.297 -5.907 -18.024 1.00 79.62 85 PHE A CA 1
ATOM 643 C C . PHE A 1 85 ? 6.603 -5.303 -18.572 1.00 79.62 85 PHE A C 1
ATOM 645 O O . PHE A 1 85 ? 6.608 -4.758 -19.680 1.00 79.62 85 PHE A O 1
ATOM 652 N N . ARG A 1 86 ? 7.726 -5.418 -17.841 1.00 71.00 86 ARG A N 1
ATOM 653 C CA . ARG A 1 86 ? 9.027 -4.806 -18.182 1.00 71.00 86 ARG A CA 1
ATOM 654 C C . ARG A 1 86 ? 8.897 -3.307 -18.470 1.00 71.00 86 ARG A C 1
ATOM 656 O O . ARG A 1 86 ? 9.533 -2.780 -19.388 1.00 71.00 86 ARG A O 1
ATOM 663 N N . ILE A 1 87 ? 8.029 -2.637 -17.722 1.00 69.75 87 ILE A N 1
ATOM 664 C CA . ILE A 1 87 ? 7.791 -1.202 -17.820 1.00 69.75 87 ILE A CA 1
ATOM 665 C C . ILE A 1 87 ? 8.685 -0.535 -16.783 1.00 69.75 87 ILE A C 1
ATOM 667 O O . ILE A 1 87 ? 8.634 -0.878 -15.605 1.00 69.75 87 ILE A O 1
ATOM 671 N N . ASP A 1 88 ? 9.509 0.416 -17.218 1.00 65.81 88 ASP A N 1
ATOM 672 C CA . ASP A 1 88 ? 10.381 1.153 -16.309 1.00 65.81 88 ASP A CA 1
ATOM 673 C C . ASP A 1 88 ? 9.520 1.924 -15.284 1.00 65.81 88 ASP A C 1
ATOM 675 O O . ASP A 1 88 ? 8.677 2.741 -15.686 1.00 65.81 88 ASP A O 1
ATOM 679 N N . PRO A 1 89 ? 9.703 1.699 -13.967 1.00 59.72 89 PRO A N 1
ATOM 680 C CA . PRO A 1 89 ? 8.941 2.392 -12.933 1.00 59.72 89 PRO A CA 1
ATOM 681 C C . PRO A 1 89 ? 9.099 3.917 -12.997 1.00 59.72 89 PRO A C 1
ATOM 683 O O . PRO A 1 89 ? 8.152 4.636 -12.659 1.00 59.72 89 PRO A O 1
ATOM 686 N N . LEU A 1 90 ? 10.227 4.434 -13.491 1.00 60.91 90 LEU A N 1
ATOM 687 C CA . LEU A 1 90 ? 10.485 5.871 -13.571 1.00 60.91 90 LEU A CA 1
ATOM 688 C C . LEU A 1 90 ? 9.928 6.484 -14.859 1.00 60.91 90 LEU A C 1
ATOM 690 O O . LEU A 1 90 ? 9.167 7.448 -14.784 1.00 60.91 90 LEU A O 1
ATOM 694 N N . THR A 1 91 ? 10.230 5.910 -16.026 1.00 60.56 91 THR A N 1
ATOM 695 C CA . THR A 1 91 ? 9.857 6.516 -17.320 1.00 60.56 91 THR A CA 1
ATOM 696 C C . THR A 1 91 ? 8.585 5.965 -17.970 1.00 60.56 91 THR A C 1
ATOM 698 O O . THR A 1 91 ? 8.163 6.515 -18.988 1.00 60.56 91 THR A O 1
ATOM 701 N N . LEU A 1 92 ? 7.966 4.903 -17.428 1.00 56.53 92 LEU A N 1
ATOM 702 C CA . LEU A 1 92 ? 6.833 4.172 -18.033 1.00 56.53 92 LEU A CA 1
ATOM 703 C C . LEU A 1 92 ? 7.076 3.674 -19.462 1.00 56.53 92 LEU A C 1
ATOM 705 O O . LEU A 1 92 ? 6.157 3.205 -20.135 1.00 56.53 92 LEU A O 1
ATOM 709 N N . LYS A 1 93 ? 8.310 3.753 -19.951 1.00 58.81 93 LYS A N 1
ATOM 710 C CA . LYS A 1 93 ? 8.673 3.195 -21.243 1.00 58.81 93 LYS A CA 1
ATOM 711 C C . LYS A 1 93 ? 8.988 1.723 -21.052 1.00 58.81 93 LYS A C 1
ATOM 713 O O . LYS A 1 93 ? 9.532 1.312 -20.027 1.00 58.81 93 LYS A O 1
ATOM 718 N N . LYS A 1 94 ? 8.656 0.922 -22.066 1.00 58.62 94 LYS A N 1
ATOM 719 C CA . LYS A 1 94 ? 9.132 -0.458 -22.150 1.00 58.62 94 LYS A CA 1
ATOM 720 C C . LYS A 1 94 ? 10.652 -0.422 -22.021 1.00 58.62 94 LYS A C 1
ATOM 722 O O . LYS A 1 94 ? 11.308 0.277 -22.800 1.00 58.62 94 LYS A O 1
ATOM 727 N N . ILE A 1 95 ? 11.188 -1.134 -21.034 1.00 62.28 95 ILE A N 1
ATOM 728 C CA . ILE A 1 95 ? 12.626 -1.241 -20.805 1.00 62.28 95 ILE A CA 1
ATOM 729 C C . ILE A 1 95 ? 13.224 -1.776 -22.104 1.00 62.28 95 ILE A C 1
ATOM 731 O O . ILE A 1 95 ? 12.955 -2.916 -22.500 1.00 62.28 95 ILE A O 1
ATOM 735 N N . LYS A 1 96 ? 13.981 -0.927 -22.812 1.00 59.19 96 LYS A N 1
ATOM 736 C CA . LYS A 1 96 ? 14.743 -1.378 -23.976 1.00 59.19 96 LYS A CA 1
ATOM 737 C C . LYS A 1 96 ? 15.693 -2.469 -23.478 1.00 59.19 96 LYS A C 1
ATOM 739 O O . LYS A 1 96 ? 16.293 -2.279 -22.418 1.00 59.19 96 LYS A O 1
ATOM 744 N N . PRO A 1 97 ? 15.812 -3.609 -24.180 1.00 58.62 97 PRO A N 1
ATOM 745 C CA . PRO A 1 97 ? 16.826 -4.589 -23.829 1.00 58.62 97 PRO A CA 1
ATOM 746 C C . PRO A 1 97 ? 18.167 -3.862 -23.765 1.00 58.62 97 PRO A C 1
ATOM 748 O O . PRO A 1 97 ? 18.498 -3.105 -24.679 1.00 58.62 97 PRO A O 1
ATOM 751 N N . VAL A 1 98 ? 18.882 -4.027 -22.651 1.00 61.50 98 VAL A N 1
ATOM 752 C CA . VAL A 1 98 ? 20.233 -3.489 -22.509 1.00 61.50 98 VAL A CA 1
ATOM 753 C C . VAL A 1 98 ? 21.042 -4.099 -23.643 1.00 61.50 98 VAL A C 1
ATOM 755 O O . VAL A 1 98 ? 21.264 -5.308 -23.670 1.00 61.50 98 VAL A O 1
ATOM 758 N N . SER A 1 99 ? 21.415 -3.280 -24.624 1.00 60.22 99 SER A N 1
ATOM 759 C CA . SER A 1 99 ? 22.346 -3.689 -25.662 1.00 60.22 99 SER A CA 1
ATOM 760 C C . SER A 1 99 ? 23.695 -3.857 -24.980 1.00 60.22 99 SER A C 1
ATOM 762 O O . SER A 1 99 ? 24.373 -2.868 -24.694 1.00 60.22 99 SER A O 1
ATOM 764 N N . ILE A 1 100 ? 24.044 -5.098 -24.646 1.00 62.62 100 ILE A N 1
ATOM 765 C CA . ILE A 1 100 ? 25.375 -5.437 -24.156 1.00 62.62 100 ILE A CA 1
ATOM 766 C C . ILE A 1 100 ? 26.330 -5.132 -25.310 1.00 62.62 100 ILE A C 1
ATOM 768 O O . ILE A 1 100 ? 26.359 -5.852 -26.305 1.00 62.62 100 ILE A O 1
ATOM 772 N N . ASN A 1 101 ? 27.065 -4.028 -25.208 1.00 72.12 101 ASN A N 1
ATOM 773 C CA . ASN A 1 101 ? 28.129 -3.736 -26.152 1.00 72.12 101 ASN A CA 1
ATOM 774 C C . ASN A 1 101 ? 29.351 -4.566 -25.737 1.00 72.12 101 ASN A C 1
ATOM 776 O O . ASN A 1 101 ? 30.073 -4.211 -24.805 1.00 72.12 101 ASN A O 1
ATOM 780 N N . SER A 1 102 ? 29.534 -5.708 -26.396 1.00 65.50 102 SER A N 1
ATOM 781 C CA . SER A 1 102 ? 30.618 -6.662 -26.145 1.00 65.50 102 SER A CA 1
ATOM 782 C C . SER A 1 102 ? 32.013 -6.048 -26.314 1.00 65.50 102 SER A C 1
ATOM 784 O O . SER A 1 102 ? 32.945 -6.468 -25.627 1.00 65.50 102 SER A O 1
ATOM 786 N N . GLU A 1 103 ? 32.161 -5.013 -27.147 1.00 67.38 103 GLU A N 1
ATOM 787 C CA . GLU A 1 103 ? 33.422 -4.273 -27.291 1.00 67.38 103 GLU A CA 1
ATOM 788 C C . GLU A 1 103 ? 33.709 -3.413 -26.054 1.00 67.38 103 GLU A C 1
ATOM 790 O O . GLU A 1 103 ? 34.817 -3.442 -25.522 1.00 67.38 103 GLU A O 1
ATOM 795 N N . ALA A 1 104 ? 32.692 -2.718 -25.531 1.00 65.25 104 ALA A N 1
ATOM 796 C CA . ALA A 1 104 ? 32.819 -1.919 -24.311 1.00 65.25 104 ALA A CA 1
ATOM 797 C C . ALA A 1 104 ? 33.071 -2.792 -23.069 1.00 65.25 104 ALA A C 1
ATOM 799 O O . ALA A 1 104 ? 33.829 -2.400 -22.182 1.00 65.25 104 ALA A O 1
ATOM 800 N N . LEU A 1 105 ? 32.473 -3.988 -23.019 1.00 63.94 105 LEU A N 1
ATOM 801 C CA . LEU A 1 105 ? 32.668 -4.944 -21.926 1.00 63.94 105 LEU A CA 1
ATOM 802 C C . LEU A 1 105 ? 34.093 -5.521 -21.919 1.00 63.94 105 LEU A C 1
ATOM 804 O O . LEU A 1 105 ? 34.688 -5.672 -20.858 1.00 63.94 105 LEU A O 1
ATOM 808 N N . SER A 1 106 ? 34.663 -5.778 -23.101 1.00 66.94 106 SER A N 1
ATOM 809 C CA . SER A 1 106 ? 36.029 -6.306 -23.252 1.00 66.94 106 SER A CA 1
ATOM 810 C C . SER A 1 106 ? 37.116 -5.289 -22.879 1.00 66.94 106 SER A C 1
ATOM 812 O O . SER A 1 106 ? 38.245 -5.672 -22.575 1.00 66.94 106 SER A O 1
ATOM 814 N N . GLN A 1 107 ? 36.792 -3.991 -22.883 1.00 74.38 107 GLN A N 1
ATOM 815 C CA . GLN A 1 107 ? 37.702 -2.929 -22.441 1.00 74.38 107 GLN A CA 1
ATOM 816 C C . GLN A 1 107 ? 37.670 -2.684 -20.924 1.00 74.38 107 GLN A C 1
ATOM 818 O O . GLN A 1 107 ? 38.556 -2.004 -20.399 1.00 74.38 107 GLN A O 1
ATOM 823 N N . GLN A 1 108 ? 36.693 -3.235 -20.198 1.00 72.19 108 GLN A N 1
ATOM 824 C CA . GLN A 1 108 ? 36.618 -3.084 -18.747 1.00 72.19 108 GLN A CA 1
ATOM 825 C C . GLN A 1 108 ? 37.473 -4.144 -18.044 1.00 72.19 108 GLN A C 1
ATOM 827 O O . GLN A 1 108 ? 37.215 -5.341 -18.133 1.00 72.19 108 GLN A O 1
ATOM 832 N N . LYS A 1 109 ? 38.495 -3.703 -17.303 1.00 77.81 109 LYS A N 1
ATOM 833 C CA . LYS A 1 109 ? 39.259 -4.564 -16.391 1.00 77.81 109 LYS A CA 1
ATOM 834 C C . LYS A 1 109 ? 38.685 -4.436 -14.983 1.00 77.81 109 LYS A C 1
ATOM 836 O O . LYS A 1 109 ? 38.966 -3.462 -14.290 1.00 77.81 109 LYS A O 1
ATOM 841 N N . THR A 1 110 ? 37.893 -5.416 -14.561 1.00 83.19 110 THR A N 1
ATOM 842 C CA . THR A 1 110 ? 37.368 -5.501 -13.192 1.00 83.19 110 THR A CA 1
ATOM 843 C C . THR A 1 110 ? 38.165 -6.541 -12.414 1.00 83.19 110 THR A C 1
ATOM 845 O O . THR A 1 110 ? 38.122 -7.723 -12.738 1.00 83.19 110 THR A O 1
ATOM 848 N N . ALA A 1 111 ? 38.900 -6.108 -11.390 1.00 83.69 111 ALA A N 1
ATOM 849 C CA . ALA A 1 111 ? 39.533 -7.013 -10.436 1.00 83.69 111 ALA A CA 1
ATOM 850 C C . ALA A 1 111 ? 38.625 -7.154 -9.208 1.00 83.69 111 ALA A C 1
ATOM 852 O O . ALA A 1 111 ? 38.322 -6.162 -8.545 1.00 83.69 111 ALA A O 1
ATOM 853 N N . VAL A 1 112 ? 38.188 -8.378 -8.910 1.00 83.94 112 VAL A N 1
ATOM 854 C CA . VAL A 1 112 ? 37.496 -8.693 -7.655 1.00 83.94 112 VAL A CA 1
ATOM 855 C C . VAL A 1 112 ? 38.560 -9.092 -6.644 1.00 83.94 112 VAL A C 1
ATOM 857 O O . VAL A 1 112 ? 39.171 -10.151 -6.764 1.00 83.94 112 VAL A O 1
ATOM 860 N N . VAL A 1 113 ? 38.811 -8.225 -5.668 1.00 85.19 113 VAL A N 1
ATOM 861 C CA . VAL A 1 113 ? 39.709 -8.532 -4.553 1.00 85.19 113 VAL A CA 1
ATOM 862 C C . VAL A 1 113 ? 38.865 -9.121 -3.431 1.00 85.19 113 VAL A C 1
ATOM 864 O O . VAL A 1 113 ? 38.041 -8.421 -2.847 1.00 85.19 113 VAL A O 1
ATOM 867 N N . MET A 1 114 ? 39.066 -10.405 -3.142 1.00 81.62 114 MET A N 1
ATOM 868 C CA . MET A 1 114 ? 38.494 -11.066 -1.971 1.00 81.62 114 MET A CA 1
ATOM 869 C C . MET A 1 114 ? 39.607 -11.251 -0.934 1.00 81.62 114 MET A C 1
ATOM 871 O O . MET A 1 114 ? 40.422 -12.161 -1.083 1.00 81.62 114 MET A O 1
ATOM 875 N N . PRO A 1 115 ? 39.702 -10.385 0.088 1.00 76.19 115 PRO A N 1
ATOM 876 C CA . PRO A 1 115 ? 40.654 -10.601 1.163 1.00 76.19 115 PRO A CA 1
ATOM 877 C C . PRO A 1 115 ? 40.184 -11.784 2.013 1.00 76.19 115 PRO A C 1
ATOM 879 O O . PRO A 1 115 ? 39.074 -11.774 2.544 1.00 76.19 115 PRO A O 1
ATOM 882 N N . ILE A 1 116 ? 41.043 -12.790 2.141 1.00 79.69 116 ILE A N 1
ATOM 883 C CA . ILE A 1 116 ? 40.886 -13.889 3.093 1.00 79.69 116 ILE A CA 1
ATOM 884 C C . ILE A 1 116 ? 41.954 -13.757 4.179 1.00 79.69 116 ILE A C 1
ATOM 886 O O . ILE A 1 116 ? 43.100 -13.408 3.896 1.00 79.69 116 ILE A O 1
ATOM 890 N N . TYR A 1 117 ? 41.563 -13.997 5.428 1.00 73.62 117 TYR A N 1
ATOM 891 C CA . TYR A 1 117 ? 42.465 -14.044 6.575 1.00 73.62 117 TYR A CA 1
ATOM 892 C C . TYR A 1 117 ? 42.212 -15.369 7.298 1.00 73.62 117 TYR A C 1
ATOM 894 O O . TYR A 1 117 ? 41.060 -15.654 7.620 1.00 73.62 117 TYR A O 1
ATOM 902 N N . ASN A 1 118 ? 43.282 -16.126 7.567 1.00 57.72 118 ASN A N 1
ATOM 903 C CA . ASN A 1 118 ? 43.288 -17.351 8.377 1.00 57.72 118 ASN A CA 1
ATOM 904 C C . ASN A 1 118 ? 42.641 -18.607 7.735 1.00 57.72 118 ASN A C 1
ATOM 906 O O . ASN A 1 118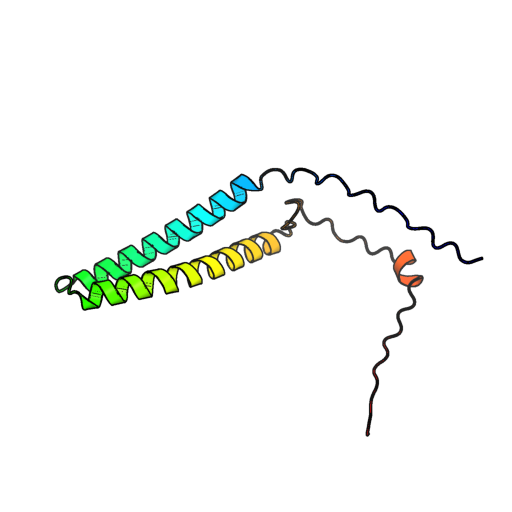 ? 41.593 -19.057 8.201 1.00 57.72 118 ASN A O 1
ATOM 910 N N . GLU A 1 119 ? 43.296 -19.185 6.715 1.00 59.53 119 GLU A N 1
ATOM 911 C CA . GLU A 1 119 ? 43.101 -20.606 6.337 1.00 59.53 119 GLU A CA 1
ATOM 912 C C . GLU A 1 119 ? 43.672 -21.562 7.394 1.00 59.53 119 GLU A C 1
ATOM 914 O O . GLU A 1 119 ? 44.743 -21.237 7.964 1.00 59.53 119 GLU A O 1
#